Protein AF-A0A9D2K539-F1 (afdb_monomer_lite)

Radius of gyration: 26.55 Å; chains: 1; bounding box: 56×72×60 Å

Foldseek 3Di:
DDFDWDDPDDPDIDTDDDDFDKDKDKDADPVGDIDIDIDGGDQDDPDWKDWPDWDADPQQKIKTAIDDDRQTWDLVAKWKQALVRDIGHFPDDDSVRRITMDRHDQNWMWIWTGGPRGFIDIKIWHWDQDVNDTDIDIDRDDDRDPCDDDDDDDDDDDDDDDDDDDDDDDDDDD

Sequence (174 aa):
EAIEFEQTDSRTYSVPITSNGVLEVSIQNFNGMSAAEYAHISILDDVAPTVTDYSLDDEDVITITLEDSQSGVDFETIYAVDSEGDQVFPISQDRSAGEVKFDMDSMGLTLHASDLTGNQLQVTFSTHLDNGEEVLNNIEGTETTILAGDQEESSASADTSGTDAETDSSAADE

Structure (mmCIF, N/CA/C/O backbone):
data_AF-A0A9D2K539-F1
#
_entry.id   AF-A0A9D2K539-F1
#
loop_
_atom_site.group_PDB
_atom_site.id
_atom_site.type_symbol
_atom_site.label_atom_id
_atom_site.label_alt_id
_atom_site.label_comp_id
_atom_site.label_asym_id
_atom_site.label_entity_id
_atom_site.label_seq_id
_atom_site.pdbx_PDB_ins_code
_atom_site.Cartn_x
_atom_site.Cartn_y
_atom_site.Cartn_z
_atom_site.occupancy
_atom_site.B_iso_or_equiv
_atom_site.auth_seq_id
_atom_site.auth_comp_id
_atom_site.auth_asym_id
_atom_site.auth_atom_id
_atom_site.pdbx_PDB_model_num
ATOM 1 N N . GLU A 1 1 ? -20.350 9.836 13.610 1.00 77.75 1 GLU A N 1
ATOM 2 C CA . GLU A 1 1 ? -21.274 8.738 13.253 1.00 77.75 1 GLU A CA 1
ATOM 3 C C . GLU A 1 1 ? -21.873 8.138 14.521 1.00 77.75 1 GLU A C 1
ATOM 5 O O . GLU A 1 1 ? -21.331 8.403 15.589 1.00 77.75 1 GLU A O 1
ATOM 10 N N . ALA A 1 2 ? -22.971 7.384 14.439 1.00 83.25 2 ALA A N 1
ATOM 11 C CA . ALA A 1 2 ? -23.480 6.610 15.573 1.00 83.25 2 ALA A CA 1
ATOM 12 C C . ALA A 1 2 ? -22.987 5.164 15.437 1.00 83.25 2 ALA A C 1
ATOM 14 O O . ALA A 1 2 ? -23.323 4.505 14.459 1.00 83.25 2 ALA A O 1
ATOM 15 N N . ILE A 1 3 ? -22.185 4.695 16.393 1.00 87.00 3 ILE A N 1
ATOM 16 C CA . ILE A 1 3 ? -21.567 3.364 16.343 1.00 87.00 3 ILE A CA 1
ATOM 17 C C . ILE A 1 3 ? -22.463 2.360 17.079 1.00 87.00 3 ILE A C 1
ATOM 19 O O . ILE A 1 3 ? -22.969 2.657 18.166 1.00 87.00 3 ILE A O 1
ATOM 23 N N . GLU A 1 4 ? -22.666 1.176 16.500 1.00 91.19 4 GLU A N 1
ATOM 24 C CA . GLU A 1 4 ? -23.376 0.088 17.176 1.00 91.19 4 GLU A CA 1
ATOM 25 C C . GLU A 1 4 ? -22.573 -0.448 18.370 1.00 91.19 4 GLU A C 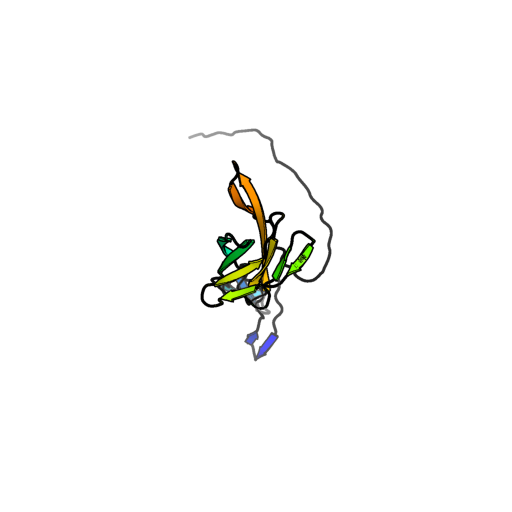1
ATOM 27 O O . GLU A 1 4 ? -21.342 -0.474 18.361 1.00 91.19 4 GLU A O 1
ATOM 32 N N . PHE A 1 5 ? -23.275 -0.892 19.415 1.00 91.12 5 PHE A N 1
ATOM 33 C CA . PHE A 1 5 ? -22.660 -1.429 20.624 1.00 91.12 5 PHE A CA 1
ATOM 34 C C . PHE A 1 5 ? -23.340 -2.724 21.070 1.00 91.12 5 PHE A C 1
ATOM 36 O O . PHE A 1 5 ? -24.561 -2.866 21.001 1.00 91.12 5 PHE A O 1
ATOM 43 N N . GLU A 1 6 ? -22.550 -3.656 21.597 1.00 94.81 6 GLU A N 1
ATOM 44 C CA . GLU A 1 6 ? -23.041 -4.883 22.222 1.00 94.81 6 GLU A CA 1
ATOM 45 C C . GLU A 1 6 ? -23.010 -4.738 23.746 1.00 94.81 6 GLU A C 1
ATOM 47 O O . GLU A 1 6 ? -22.001 -4.325 24.319 1.00 94.81 6 GLU A O 1
ATOM 52 N N . GLN A 1 7 ? -24.091 -5.112 24.435 1.00 93.75 7 GLN A N 1
ATOM 53 C CA . GLN A 1 7 ? -24.046 -5.275 25.887 1.00 93.75 7 GLN A CA 1
ATOM 54 C C . GLN A 1 7 ? -23.476 -6.656 26.232 1.00 93.75 7 GLN A C 1
ATOM 56 O O . GLN A 1 7 ? -24.201 -7.649 26.238 1.00 93.75 7 GLN A O 1
ATOM 61 N N . THR A 1 8 ? -22.189 -6.707 26.571 1.00 94.19 8 THR A N 1
ATOM 62 C CA . THR A 1 8 ? -21.502 -7.955 26.932 1.00 94.19 8 THR A CA 1
ATOM 63 C C . THR A 1 8 ? -21.805 -8.413 28.358 1.00 94.19 8 THR A C 1
ATOM 65 O O . THR A 1 8 ? -21.771 -9.608 28.637 1.00 94.19 8 THR A O 1
ATOM 68 N N . ASP A 1 9 ? -22.121 -7.482 29.266 1.00 94.19 9 ASP A N 1
ATOM 69 C CA . ASP A 1 9 ? -22.317 -7.781 30.687 1.00 94.19 9 ASP A CA 1
ATOM 70 C C . ASP A 1 9 ? -23.230 -6.757 31.391 1.00 94.19 9 ASP A C 1
ATOM 72 O O . ASP A 1 9 ? -23.691 -5.768 30.811 1.00 94.19 9 ASP A O 1
ATOM 76 N N . SER A 1 10 ? -23.527 -6.959 32.678 1.00 92.56 10 SER A N 1
ATOM 77 C CA . SER A 1 10 ? -24.347 -6.013 33.458 1.00 92.56 10 SER A CA 1
ATOM 78 C C . SER A 1 10 ? -23.685 -4.626 33.581 1.00 92.56 10 SER A C 1
ATOM 80 O O . SER A 1 10 ? -22.889 -4.399 34.493 1.00 92.56 10 SER A O 1
ATOM 82 N N . ARG A 1 11 ? -24.137 -3.662 32.760 1.00 88.38 11 ARG A N 1
ATOM 83 C CA . ARG A 1 11 ? -23.577 -2.297 32.609 1.00 88.38 11 ARG A CA 1
ATOM 84 C C . ARG A 1 11 ? -22.194 -2.252 31.945 1.00 88.38 11 ARG A C 1
ATOM 86 O O . ARG A 1 11 ? -21.482 -1.264 32.108 1.00 88.38 11 ARG A O 1
ATOM 93 N N . THR A 1 12 ? -21.844 -3.285 31.186 1.00 93.00 12 THR A N 1
ATOM 94 C CA . THR A 1 12 ? -20.635 -3.323 30.359 1.00 93.00 12 THR A CA 1
ATOM 95 C C . THR A 1 12 ? -21.052 -3.413 28.901 1.00 93.00 12 THR A C 1
ATOM 97 O O . THR A 1 12 ? -21.906 -4.227 28.550 1.00 93.00 12 THR A O 1
ATOM 100 N N . TYR A 1 13 ? -20.452 -2.564 28.073 1.00 91.94 13 TYR A N 1
ATOM 101 C CA . TYR A 1 13 ? -20.718 -2.489 26.644 1.00 91.94 13 TYR A CA 1
ATOM 102 C C . TYR A 1 13 ? -19.399 -2.592 25.879 1.00 91.94 13 TYR A C 1
ATOM 104 O O . TYR A 1 13 ? -18.363 -2.136 26.366 1.00 91.94 13 TYR A O 1
ATOM 112 N N . SER A 1 14 ? -19.444 -3.197 24.698 1.00 92.88 14 SER A N 1
ATOM 113 C CA . SER A 1 14 ? -18.339 -3.265 23.747 1.00 92.88 14 SER A CA 1
ATOM 114 C C . SER A 1 14 ? -18.740 -2.552 22.460 1.00 92.88 14 SER A C 1
ATOM 116 O O . SER A 1 14 ? -19.901 -2.609 22.057 1.00 92.88 14 SER A O 1
ATOM 118 N N . VAL A 1 15 ? -17.786 -1.861 21.845 1.00 91.81 15 VAL A N 1
ATOM 119 C CA . VAL A 1 15 ? -17.975 -1.070 20.626 1.00 91.81 15 VAL A CA 1
ATOM 120 C C . VAL A 1 15 ? -16.829 -1.432 19.680 1.00 91.81 15 VAL A C 1
ATOM 122 O O . VAL A 1 15 ? -15.672 -1.255 20.075 1.00 91.81 15 VAL A O 1
ATOM 125 N N . PRO A 1 16 ? -17.093 -1.958 18.471 1.00 91.19 16 PRO A N 1
ATOM 126 C CA . PRO A 1 16 ? -16.058 -2.100 17.457 1.00 91.19 16 PRO A CA 1
ATOM 127 C C . PRO A 1 16 ? -15.639 -0.706 16.982 1.00 91.19 16 PRO A C 1
ATOM 129 O O . PRO A 1 16 ? -16.480 0.136 16.677 1.00 91.19 16 PRO A O 1
ATOM 132 N N . ILE A 1 17 ? -14.334 -0.452 16.934 1.00 90.12 17 ILE A N 1
ATOM 133 C CA . ILE A 1 17 ? -13.781 0.826 16.482 1.00 90.12 17 ILE A CA 1
ATOM 134 C C . ILE A 1 17 ? -13.215 0.623 15.080 1.00 90.12 17 ILE A C 1
ATOM 136 O O . ILE A 1 17 ? -12.315 -0.191 14.894 1.00 90.12 17 ILE A O 1
ATOM 140 N N . THR A 1 18 ? -13.775 1.342 14.108 1.00 88.56 18 THR A N 1
ATOM 141 C CA . THR A 1 18 ? -13.483 1.201 12.670 1.00 88.56 18 THR A CA 1
ATOM 142 C C . THR A 1 18 ? -12.894 2.463 12.038 1.00 88.56 18 THR A C 1
ATOM 144 O O . THR A 1 18 ? -12.530 2.435 10.869 1.00 88.56 18 THR A O 1
ATOM 147 N N . SER A 1 19 ? -12.781 3.562 12.790 1.00 88.94 19 SER A N 1
ATOM 148 C CA . SER A 1 19 ? -12.166 4.813 12.336 1.00 88.94 19 SER A CA 1
ATOM 149 C C . SER A 1 19 ? -11.401 5.507 13.466 1.00 88.94 19 SER A C 1
ATOM 151 O O . SER A 1 19 ? -11.780 5.417 14.638 1.00 88.94 19 SER A O 1
ATOM 153 N N . ASN A 1 20 ? -10.359 6.261 13.113 1.00 91.56 20 ASN A N 1
ATOM 154 C CA . ASN A 1 20 ? -9.721 7.212 14.022 1.00 91.56 20 ASN A CA 1
ATOM 155 C C . ASN A 1 20 ? -10.663 8.397 14.343 1.00 91.56 20 ASN A C 1
ATOM 157 O O . ASN A 1 20 ? -11.668 8.621 13.662 1.00 91.56 20 ASN A O 1
ATOM 161 N N . GLY A 1 21 ? -10.367 9.155 15.405 1.00 93.00 21 GLY A N 1
ATOM 162 C CA . GLY A 1 21 ? -11.136 10.338 15.810 1.00 93.00 21 GLY A CA 1
ATOM 163 C C . GLY A 1 21 ? -11.387 10.442 17.317 1.00 93.00 21 GLY A C 1
ATOM 164 O O . GLY A 1 21 ? -10.517 10.146 18.137 1.00 93.00 21 GLY A O 1
ATOM 165 N N . VAL A 1 22 ? -12.584 10.905 17.692 1.00 94.25 22 VAL A N 1
ATOM 166 C CA . VAL A 1 22 ? -13.028 11.012 19.092 1.00 94.25 22 VAL A CA 1
ATOM 167 C C . VAL A 1 22 ? -14.297 10.191 19.285 1.00 94.25 22 VAL A C 1
ATOM 169 O O . VAL A 1 22 ? -15.323 10.471 18.667 1.00 94.25 22 VAL A O 1
ATOM 172 N N . LEU A 1 23 ? -14.232 9.205 20.175 1.00 93.12 23 LEU A N 1
ATOM 173 C CA . LEU A 1 23 ? -15.389 8.462 20.655 1.00 93.12 23 LEU A CA 1
ATOM 174 C C . LEU A 1 23 ? -16.040 9.243 21.803 1.00 93.12 23 LEU A C 1
ATOM 176 O O . LEU A 1 23 ? -15.428 9.402 22.859 1.00 93.12 23 LEU A O 1
ATOM 180 N N . GLU A 1 24 ? -17.278 9.699 21.613 1.00 94.62 24 GLU A N 1
ATOM 181 C CA . GLU A 1 24 ? -18.136 10.192 22.696 1.00 94.62 24 GLU A CA 1
ATOM 182 C C . GLU A 1 24 ? -19.008 9.043 23.219 1.00 94.62 24 GLU A C 1
ATOM 184 O O . GLU A 1 24 ? -19.783 8.445 22.471 1.00 94.62 24 GLU A O 1
ATOM 189 N N . VAL A 1 25 ? -18.921 8.759 24.518 1.00 93.44 25 VAL A N 1
ATOM 190 C CA . VAL A 1 25 ? -19.812 7.826 25.215 1.00 93.44 25 VAL A CA 1
ATOM 191 C C . VAL A 1 25 ? -20.708 8.630 26.144 1.00 93.44 25 VAL A C 1
ATOM 193 O O . VAL A 1 25 ? -20.248 9.130 27.170 1.00 93.44 25 VAL A O 1
ATOM 196 N N . SER A 1 26 ? -21.996 8.743 25.813 1.00 92.62 26 SER A N 1
ATOM 197 C CA . SER A 1 26 ? -22.982 9.427 26.652 1.00 92.62 26 SER A CA 1
ATOM 198 C C . SER A 1 26 ? -24.005 8.465 27.263 1.00 92.62 26 SER A C 1
ATOM 200 O O . SER A 1 26 ? -24.448 7.492 26.656 1.00 92.62 26 SER A O 1
ATOM 202 N N . ILE A 1 27 ? -24.374 8.730 28.517 1.00 91.31 27 ILE A N 1
ATOM 203 C CA . ILE A 1 27 ? -25.356 7.960 29.286 1.00 91.31 27 ILE A CA 1
ATOM 204 C C . ILE A 1 27 ? -26.411 8.929 29.801 1.00 91.31 27 ILE A C 1
ATOM 206 O O . ILE A 1 27 ? -26.079 9.886 30.499 1.00 91.31 27 ILE A O 1
ATOM 210 N N . GLN A 1 28 ? -27.686 8.642 29.530 1.00 93.31 28 GLN A N 1
ATOM 211 C CA . GLN A 1 28 ? -28.822 9.350 30.117 1.00 93.31 28 GLN A CA 1
ATOM 212 C C . GLN A 1 28 ? -29.564 8.456 31.117 1.00 93.31 28 GLN A C 1
ATOM 214 O O . GLN A 1 28 ? -29.905 7.308 30.836 1.00 93.31 28 GLN A O 1
ATOM 219 N N . ASN A 1 29 ? -29.828 8.990 32.306 1.00 92.38 29 ASN A N 1
ATOM 220 C CA . ASN A 1 29 ? -30.655 8.351 33.322 1.00 92.38 29 ASN A CA 1
ATOM 221 C C . ASN A 1 29 ? -32.149 8.636 33.066 1.00 92.38 29 ASN A C 1
ATOM 223 O O . ASN A 1 29 ? -32.503 9.674 32.513 1.00 92.38 29 ASN A O 1
ATOM 227 N N . PHE A 1 30 ? -33.044 7.768 33.550 1.00 92.00 30 PHE A N 1
ATOM 228 C CA . PHE A 1 30 ? -34.504 7.939 33.450 1.00 92.00 30 PHE A CA 1
ATOM 229 C C . PHE A 1 30 ? -35.043 9.268 34.012 1.00 92.00 30 PHE A C 1
ATOM 231 O O . PHE A 1 30 ? -36.149 9.674 33.665 1.00 92.00 30 PHE A O 1
ATOM 238 N N . ASN A 1 31 ? -34.292 9.946 34.886 1.00 93.19 31 ASN A N 1
ATOM 239 C CA . ASN A 1 31 ? -34.634 11.274 35.406 1.00 93.19 31 ASN A CA 1
ATOM 240 C C . ASN A 1 31 ? -34.153 12.450 34.526 1.00 93.19 31 ASN A C 1
ATOM 242 O O . ASN A 1 31 ? -34.287 13.600 34.940 1.00 93.19 31 ASN A O 1
ATOM 246 N N . GLY A 1 32 ? -33.591 12.179 33.345 1.00 91.94 32 GLY A N 1
ATOM 247 C CA . GLY A 1 32 ? -33.107 13.184 32.394 1.00 91.94 32 GLY A CA 1
ATOM 248 C C . GLY A 1 32 ? -31.698 13.720 32.669 1.00 91.94 32 GLY A C 1
ATOM 249 O O . GLY A 1 32 ? -31.207 14.525 31.883 1.00 91.94 32 GLY A O 1
ATOM 250 N N . MET A 1 33 ? -31.020 13.290 33.742 1.00 95.62 33 MET A N 1
ATOM 251 C CA . MET A 1 33 ? -29.603 13.618 33.935 1.00 95.62 33 MET A CA 1
ATOM 252 C C . MET A 1 33 ? -28.735 12.817 32.962 1.00 95.62 33 MET A C 1
ATOM 254 O O . MET A 1 33 ? -28.852 11.591 32.909 1.00 95.62 33 MET A O 1
ATOM 258 N N . SER A 1 34 ? -27.832 13.500 32.258 1.00 95.12 34 SER A N 1
ATOM 259 C CA . SER A 1 34 ? -26.846 12.880 31.370 1.00 95.12 34 SER A CA 1
ATOM 260 C C . SER A 1 34 ? -25.413 13.095 31.861 1.00 95.12 34 SER A C 1
ATOM 262 O O . SER A 1 34 ? -25.112 14.102 32.501 1.00 95.12 34 SER A O 1
ATOM 264 N N . ALA A 1 35 ? -24.531 12.163 31.514 1.00 94.88 35 ALA A N 1
ATOM 265 C CA . ALA A 1 35 ? -23.079 12.299 31.590 1.00 94.88 35 ALA A CA 1
ATOM 266 C C . ALA A 1 35 ? -22.466 11.869 30.249 1.00 94.88 35 ALA A C 1
ATOM 268 O O . ALA A 1 35 ? -23.065 11.054 29.547 1.00 94.88 35 ALA A O 1
ATOM 269 N N . ALA A 1 36 ? -21.296 12.406 29.907 1.00 95.69 36 ALA A N 1
ATOM 270 C CA . ALA A 1 36 ? -20.543 12.032 28.714 1.00 95.69 36 ALA A CA 1
ATOM 271 C C . ALA A 1 36 ? -19.047 11.928 29.034 1.00 95.69 36 ALA A C 1
ATOM 273 O O . ALA A 1 36 ? -18.534 12.688 29.860 1.00 95.69 36 ALA A O 1
ATOM 274 N N . GLU A 1 37 ? -18.371 10.995 28.375 1.00 96.12 37 GLU A N 1
ATOM 275 C CA . GLU A 1 37 ? -16.929 10.766 28.446 1.00 96.12 37 GLU A CA 1
ATOM 276 C C . GLU A 1 37 ? -16.365 10.662 27.023 1.00 96.12 37 GLU A C 1
ATOM 278 O O . GLU A 1 37 ? -17.064 10.228 26.107 1.00 96.12 37 GLU A O 1
ATOM 283 N N . TYR A 1 38 ? -15.120 11.100 26.829 1.00 95.25 38 TYR A N 1
ATOM 284 C CA . TYR A 1 38 ? -14.496 11.223 25.511 1.00 95.25 38 TYR A CA 1
ATOM 285 C C . TYR A 1 38 ? -13.176 10.456 25.479 1.00 95.25 38 TYR A C 1
ATOM 287 O O . TYR A 1 38 ? -12.334 10.642 26.359 1.00 95.25 38 TYR A O 1
ATOM 295 N N . ALA A 1 39 ? -12.973 9.643 24.445 1.00 93.50 39 ALA A N 1
ATOM 296 C CA . ALA A 1 39 ? -11.719 8.943 24.189 1.00 93.50 39 ALA A CA 1
ATOM 297 C C . ALA A 1 39 ? -11.171 9.316 22.807 1.00 93.50 39 ALA A C 1
ATOM 299 O O . ALA A 1 39 ? -11.900 9.299 21.818 1.00 93.50 39 ALA A O 1
ATOM 300 N N . HIS A 1 40 ? -9.879 9.637 22.735 1.00 95.12 40 HIS A N 1
ATOM 301 C CA . HIS A 1 40 ? -9.184 9.855 21.468 1.00 95.12 40 HIS A CA 1
ATOM 302 C C . HIS A 1 40 ? -8.694 8.515 20.910 1.00 95.12 40 HIS A C 1
ATOM 304 O O . HIS A 1 40 ? -8.024 7.760 21.616 1.00 95.12 40 HIS A O 1
ATOM 310 N N . ILE A 1 41 ? -9.019 8.245 19.648 1.00 92.19 41 ILE A N 1
ATOM 311 C CA . ILE A 1 41 ? -8.615 7.059 18.895 1.00 92.19 41 ILE A CA 1
ATOM 312 C C . ILE A 1 41 ? -7.696 7.513 17.758 1.00 92.19 41 ILE A C 1
ATOM 314 O O . ILE A 1 41 ? -8.096 8.308 16.911 1.00 92.19 41 ILE A O 1
ATOM 318 N N . SER A 1 42 ? -6.470 7.002 17.750 1.00 90.31 42 SER A N 1
ATOM 319 C CA . SER A 1 42 ? -5.465 7.223 16.700 1.00 90.31 42 SER A CA 1
ATOM 320 C C . SER A 1 42 ? -4.569 5.982 16.569 1.00 90.31 42 SER A C 1
ATOM 322 O O . SER A 1 42 ? -3.343 6.083 16.597 1.00 90.31 42 SER A O 1
ATOM 324 N N . ILE A 1 43 ? -5.189 4.800 16.626 1.00 87.75 43 ILE A N 1
ATOM 325 C CA . ILE A 1 43 ? -4.502 3.495 16.676 1.00 87.75 43 ILE A CA 1
ATOM 326 C C . ILE A 1 43 ? -4.781 2.626 15.452 1.00 87.75 43 ILE A C 1
ATOM 328 O O . ILE A 1 43 ? -4.164 1.573 15.318 1.00 87.75 43 ILE A O 1
ATOM 332 N N . LEU A 1 44 ? -5.747 3.020 14.623 1.00 91.69 44 LEU A N 1
ATOM 333 C CA . LEU A 1 44 ? -5.974 2.377 13.340 1.00 91.69 44 LEU A CA 1
ATOM 334 C C . LEU A 1 44 ? -5.026 3.017 12.335 1.00 91.69 44 LEU A C 1
ATOM 336 O O . LEU A 1 44 ? -4.748 4.215 12.430 1.00 91.69 44 LEU A O 1
ATOM 340 N N . ASP A 1 45 ? -4.531 2.215 11.408 1.00 93.62 45 ASP A N 1
ATOM 341 C CA . ASP A 1 45 ? -3.790 2.732 10.272 1.00 93.62 45 ASP A CA 1
ATOM 342 C C . ASP A 1 45 ? -4.776 3.180 9.190 1.00 93.62 45 ASP A C 1
ATOM 344 O O . ASP A 1 45 ? -5.682 2.432 8.819 1.00 93.62 45 ASP A O 1
ATOM 348 N N . ASP A 1 46 ? -4.637 4.422 8.747 1.00 91.50 46 ASP A N 1
ATOM 349 C CA . ASP A 1 46 ? -5.412 5.043 7.670 1.00 91.50 46 ASP A CA 1
ATOM 350 C C . ASP A 1 46 ? -4.496 5.724 6.634 1.00 91.50 46 ASP A C 1
ATOM 352 O O . ASP A 1 46 ? -4.942 6.569 5.851 1.00 91.50 46 ASP A O 1
ATOM 356 N N . VAL A 1 47 ? -3.212 5.343 6.614 1.00 91.31 47 VAL A N 1
ATOM 357 C CA . VAL A 1 47 ? -2.177 5.900 5.740 1.00 91.31 47 VAL A CA 1
ATOM 358 C C . VAL A 1 47 ? -1.750 4.856 4.702 1.00 91.31 47 VAL A C 1
ATOM 360 O O . VAL A 1 47 ? -1.496 3.700 5.009 1.00 91.31 47 VAL A O 1
ATOM 363 N N . ALA A 1 48 ? -1.689 5.262 3.433 1.00 93.88 48 ALA A N 1
ATOM 364 C CA . ALA A 1 48 ? -1.182 4.413 2.356 1.00 93.88 48 ALA A CA 1
ATOM 365 C C . ALA A 1 48 ? 0.355 4.301 2.407 1.00 93.88 48 ALA A C 1
ATOM 367 O O . ALA A 1 48 ? 1.014 5.271 2.798 1.00 93.88 48 ALA A O 1
ATOM 368 N N . PRO A 1 49 ? 0.947 3.183 1.936 1.00 95.81 49 PRO A N 1
ATOM 369 C CA . PRO A 1 49 ? 2.397 3.072 1.833 1.00 95.81 49 PRO A CA 1
ATOM 370 C C . PRO A 1 49 ? 2.950 4.121 0.862 1.00 95.81 49 PRO A C 1
ATOM 372 O O . PRO A 1 49 ? 2.240 4.627 -0.008 1.00 95.81 49 PRO A O 1
ATOM 375 N N . THR A 1 50 ? 4.235 4.440 0.987 1.00 94.25 50 THR A N 1
ATOM 376 C CA . THR A 1 50 ? 4.885 5.528 0.240 1.00 94.25 50 THR A CA 1
ATOM 377 C C . THR A 1 50 ? 6.096 5.037 -0.546 1.00 94.25 50 THR A C 1
ATOM 379 O O . THR A 1 50 ? 6.804 4.139 -0.094 1.00 94.25 50 THR A O 1
ATOM 382 N N . VAL A 1 51 ? 6.359 5.631 -1.717 1.00 94.75 51 VAL A N 1
ATOM 383 C CA . VAL A 1 51 ? 7.641 5.455 -2.425 1.00 94.75 51 VAL A CA 1
ATOM 384 C C . VAL A 1 51 ? 8.660 6.409 -1.814 1.00 94.75 51 VAL A C 1
ATOM 386 O O . VAL A 1 51 ? 8.458 7.623 -1.850 1.00 94.75 51 VAL A O 1
ATOM 389 N N . THR A 1 52 ? 9.756 5.876 -1.279 1.00 93.75 52 THR A N 1
ATOM 390 C CA . THR A 1 52 ? 10.818 6.675 -0.645 1.00 93.75 52 THR A CA 1
ATOM 391 C C . THR A 1 52 ? 12.039 6.874 -1.538 1.00 93.75 52 THR A C 1
ATOM 393 O O . THR A 1 52 ? 12.714 7.896 -1.410 1.00 93.75 52 THR A O 1
ATOM 396 N N . ASP A 1 53 ? 12.301 5.948 -2.463 1.00 92.56 53 ASP A N 1
ATOM 397 C CA . ASP A 1 53 ? 13.369 6.043 -3.464 1.00 92.56 53 ASP A CA 1
ATOM 398 C C . ASP A 1 53 ? 13.019 5.235 -4.725 1.00 92.56 53 ASP A C 1
ATOM 400 O O . ASP A 1 53 ? 12.212 4.302 -4.668 1.00 92.56 53 ASP A O 1
ATOM 404 N N . TYR A 1 54 ? 13.606 5.590 -5.869 1.00 93.62 54 TYR A N 1
ATOM 405 C CA . TYR A 1 54 ? 13.465 4.834 -7.118 1.00 93.62 54 TYR A CA 1
ATOM 406 C C . TYR A 1 54 ? 14.621 5.097 -8.095 1.00 93.62 54 TYR A C 1
ATOM 408 O O . TYR A 1 54 ? 15.145 6.205 -8.192 1.00 93.62 54 TYR A O 1
ATOM 416 N N . SER A 1 55 ? 15.009 4.075 -8.861 1.00 91.00 55 SER A N 1
ATOM 417 C CA . SER A 1 55 ? 16.051 4.169 -9.895 1.00 91.00 55 SER A CA 1
ATOM 418 C C . SER A 1 55 ? 15.843 3.148 -11.017 1.00 91.00 55 SER A C 1
ATOM 420 O O . SER A 1 55 ? 15.322 2.067 -10.771 1.00 91.00 55 SER A O 1
ATOM 422 N N . LEU A 1 56 ? 16.255 3.496 -12.238 1.00 91.31 56 LEU A N 1
ATOM 423 C CA . LEU A 1 56 ? 16.294 2.632 -13.425 1.00 91.31 56 LEU A CA 1
ATOM 424 C C . LEU A 1 56 ? 17.766 2.356 -13.738 1.00 91.31 56 LEU A C 1
ATOM 426 O O . LEU A 1 56 ? 18.585 3.276 -13.643 1.00 91.31 56 LEU A O 1
ATOM 430 N N . ASP A 1 57 ? 18.100 1.113 -14.066 1.00 89.19 57 ASP A N 1
ATOM 431 C CA . ASP A 1 57 ? 19.446 0.720 -14.486 1.00 89.1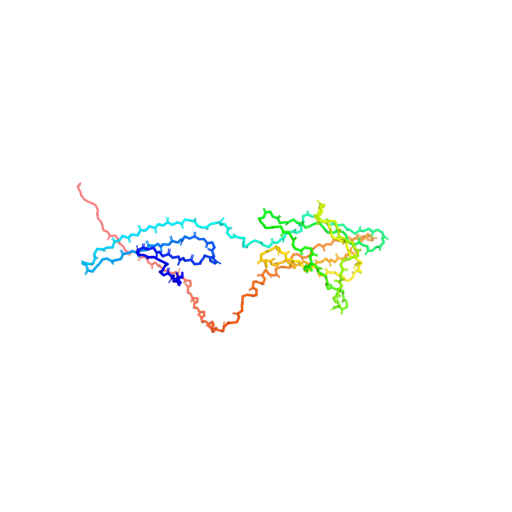9 57 ASP A CA 1
ATOM 432 C C . ASP A 1 57 ? 19.577 0.563 -16.014 1.00 89.19 57 ASP A C 1
ATOM 434 O O . ASP A 1 57 ? 18.618 0.724 -16.765 1.00 89.19 57 ASP A O 1
ATOM 438 N N . ASP A 1 58 ? 20.799 0.284 -16.484 1.00 85.12 58 ASP A N 1
ATOM 439 C CA . ASP A 1 58 ? 21.118 0.122 -17.911 1.00 85.12 58 ASP A CA 1
ATOM 440 C C . ASP A 1 58 ? 20.483 -1.140 -18.556 1.00 85.12 58 ASP A C 1
ATOM 442 O O . ASP A 1 58 ? 20.704 -1.390 -19.745 1.00 85.12 58 ASP A O 1
ATOM 446 N N . GLU A 1 59 ? 19.760 -1.972 -17.791 1.00 88.62 59 GLU A N 1
ATOM 447 C CA . GLU A 1 59 ? 19.077 -3.192 -18.257 1.00 88.62 59 GLU A CA 1
ATOM 448 C C . GLU A 1 59 ? 17.541 -3.024 -18.314 1.00 88.62 59 GLU A C 1
ATOM 450 O O . GLU A 1 59 ? 16.825 -4.019 -18.406 1.00 88.62 59 GLU A O 1
ATOM 455 N N . ASP A 1 60 ? 17.045 -1.778 -18.292 1.00 90.19 60 ASP A N 1
ATOM 456 C CA . ASP A 1 60 ? 15.618 -1.409 -18.270 1.00 90.19 60 ASP A CA 1
ATOM 457 C C . ASP A 1 60 ? 14.865 -1.922 -17.013 1.00 90.19 60 ASP A C 1
ATOM 459 O O . ASP A 1 60 ? 13.642 -2.093 -17.020 1.00 90.19 60 ASP A O 1
ATOM 463 N N . VAL A 1 61 ? 15.572 -2.152 -15.893 1.00 94.19 61 VAL A N 1
ATOM 464 C CA . VAL A 1 61 ? 14.969 -2.602 -14.624 1.00 94.19 61 VAL A CA 1
ATOM 465 C C . VAL A 1 61 ? 14.802 -1.435 -13.653 1.00 94.19 61 VAL A C 1
ATOM 467 O O . VAL A 1 61 ? 15.776 -0.849 -13.172 1.00 94.19 61 VAL A O 1
ATOM 470 N N . ILE A 1 62 ? 13.554 -1.118 -13.295 1.00 93.81 62 ILE A N 1
ATOM 471 C CA . ILE A 1 62 ? 13.261 -0.151 -12.234 1.00 93.81 62 ILE A CA 1
ATOM 472 C C . ILE A 1 62 ? 13.291 -0.837 -10.864 1.00 93.81 62 ILE A C 1
ATOM 474 O O . ILE A 1 62 ? 12.634 -1.850 -10.627 1.00 93.81 62 ILE A O 1
ATOM 478 N N . THR A 1 63 ? 14.055 -0.261 -9.940 1.00 95.75 63 THR A N 1
ATOM 479 C CA . THR A 1 63 ? 14.068 -0.586 -8.509 1.00 95.75 63 THR A CA 1
ATOM 480 C C . THR A 1 63 ? 13.311 0.498 -7.758 1.00 95.75 63 THR A C 1
ATOM 482 O O . THR A 1 63 ? 13.603 1.680 -7.937 1.00 95.75 63 THR A O 1
ATOM 485 N N . ILE A 1 64 ? 12.348 0.106 -6.927 1.00 96.25 64 ILE A N 1
ATOM 486 C CA . ILE A 1 64 ? 11.461 1.013 -6.192 1.00 96.25 64 ILE A CA 1
ATOM 487 C C . ILE A 1 64 ? 11.486 0.625 -4.716 1.00 96.25 64 ILE A C 1
ATOM 489 O O . ILE A 1 64 ? 11.251 -0.539 -4.382 1.00 96.25 64 ILE A O 1
ATOM 493 N N . THR A 1 65 ? 11.735 1.595 -3.841 1.00 96.88 65 THR A N 1
ATOM 494 C CA . THR A 1 65 ? 11.742 1.412 -2.387 1.00 96.88 65 THR A CA 1
ATOM 495 C C . THR A 1 65 ? 10.428 1.913 -1.804 1.00 96.88 65 THR A C 1
ATOM 497 O O . THR A 1 65 ? 10.044 3.066 -2.009 1.00 96.88 65 THR A O 1
ATOM 500 N N . LEU A 1 66 ? 9.738 1.034 -1.081 1.00 96.62 66 LEU A N 1
ATOM 501 C CA . LEU A 1 66 ? 8.463 1.294 -0.425 1.00 96.62 66 LEU A CA 1
ATOM 502 C C . LEU A 1 66 ? 8.632 1.281 1.095 1.00 96.62 66 LEU A C 1
ATOM 504 O O . LEU A 1 66 ? 9.223 0.357 1.657 1.00 96.62 66 LEU A O 1
ATOM 508 N N . GLU A 1 67 ? 8.050 2.272 1.763 1.00 95.56 67 GLU A N 1
ATOM 509 C CA . GLU A 1 67 ? 7.978 2.347 3.221 1.00 95.56 67 GLU A CA 1
ATOM 510 C C . GLU A 1 67 ? 6.537 2.616 3.662 1.00 95.56 67 GLU A C 1
ATOM 512 O O . GLU A 1 67 ? 5.865 3.511 3.142 1.00 95.56 67 GLU A O 1
ATOM 517 N N . ASP A 1 68 ? 6.086 1.856 4.658 1.00 95.62 68 ASP A N 1
ATOM 518 C CA . ASP A 1 68 ? 4.999 2.265 5.536 1.00 95.62 68 ASP A CA 1
ATOM 519 C C . ASP A 1 68 ? 5.454 2.142 6.997 1.00 95.62 68 ASP A C 1
ATOM 521 O O . ASP A 1 68 ? 6.187 1.216 7.359 1.00 95.62 68 ASP A O 1
ATOM 525 N N . SER A 1 69 ? 5.035 3.103 7.821 1.00 91.19 69 SER A N 1
ATOM 526 C CA . SER A 1 69 ? 5.515 3.273 9.196 1.00 91.19 69 SER A CA 1
ATOM 527 C C . SER A 1 69 ? 4.524 2.833 10.277 1.00 91.19 69 SER A C 1
ATOM 529 O O . SER A 1 69 ? 4.914 2.755 11.447 1.00 91.19 69 SER A O 1
ATOM 531 N N . GLN A 1 70 ? 3.265 2.554 9.921 1.00 90.19 70 GLN A N 1
ATOM 532 C CA . GLN A 1 70 ? 2.198 2.245 10.874 1.00 90.19 70 GLN A CA 1
ATOM 533 C C . GLN A 1 70 ? 1.823 0.759 10.881 1.00 90.19 70 GLN A C 1
ATOM 535 O O . GLN A 1 70 ? 1.783 0.161 11.962 1.00 90.19 70 GLN A O 1
ATOM 540 N N . SER A 1 71 ? 1.617 0.144 9.717 1.00 93.69 71 SER A N 1
ATOM 541 C CA . SER A 1 71 ? 1.323 -1.286 9.573 1.00 93.69 71 SER A CA 1
ATOM 542 C C . SER A 1 71 ? 2.355 -2.044 8.736 1.00 93.69 71 SER A C 1
ATOM 544 O O . SER A 1 71 ? 2.571 -3.232 8.984 1.00 93.69 71 SER A O 1
ATOM 546 N N . GLY A 1 72 ? 3.069 -1.365 7.840 1.00 95.12 72 GLY A N 1
ATOM 547 C CA . GLY A 1 72 ? 4.056 -1.944 6.932 1.00 95.12 72 GLY A CA 1
ATOM 548 C C . GLY A 1 72 ? 3.453 -2.405 5.601 1.00 95.12 72 GLY A C 1
ATOM 549 O O . GLY A 1 72 ? 2.262 -2.674 5.484 1.00 95.12 72 GLY A O 1
ATOM 550 N N . VAL A 1 73 ? 4.302 -2.510 4.578 1.00 97.00 73 VAL A N 1
ATOM 551 C CA . VAL A 1 73 ? 3.901 -2.820 3.194 1.00 97.00 73 VAL A CA 1
ATOM 552 C C . VAL A 1 73 ? 3.552 -4.307 3.021 1.00 97.00 73 VAL A C 1
ATOM 554 O O . VAL A 1 73 ? 4.344 -5.180 3.391 1.00 97.00 73 VAL A O 1
ATOM 557 N N . ASP A 1 74 ? 2.419 -4.614 2.384 1.00 97.50 74 ASP A N 1
ATOM 558 C CA . ASP A 1 74 ? 2.068 -5.974 1.966 1.00 97.50 74 ASP A CA 1
ATOM 559 C C . ASP A 1 74 ? 2.676 -6.312 0.595 1.00 97.50 74 ASP A C 1
ATOM 561 O O . ASP A 1 74 ? 2.082 -6.108 -0.467 1.00 97.50 74 ASP A O 1
ATOM 565 N N . PHE A 1 75 ? 3.867 -6.909 0.628 1.00 97.06 75 PHE A N 1
ATOM 566 C CA . PHE A 1 75 ? 4.592 -7.374 -0.558 1.00 97.06 75 PHE A CA 1
ATOM 567 C C . PHE A 1 75 ? 3.868 -8.447 -1.391 1.00 97.06 75 PHE A C 1
ATOM 569 O O . PHE A 1 75 ? 4.304 -8.736 -2.506 1.00 97.06 75 PHE A O 1
ATOM 576 N N . GLU A 1 76 ? 2.792 -9.059 -0.890 1.00 96.25 76 GLU A N 1
ATOM 577 C CA . GLU A 1 76 ? 1.998 -10.049 -1.633 1.00 96.25 76 GLU A CA 1
ATOM 578 C C . GLU A 1 76 ? 0.911 -9.382 -2.490 1.00 96.25 76 GLU A C 1
ATOM 580 O O . GLU A 1 76 ? 0.424 -9.993 -3.441 1.00 96.25 76 GLU A O 1
ATOM 585 N N . THR A 1 77 ? 0.601 -8.109 -2.219 1.00 95.38 77 THR A N 1
ATOM 586 C CA . THR A 1 77 ? -0.321 -7.280 -3.017 1.00 95.38 77 THR A CA 1
ATOM 587 C C . THR A 1 77 ? 0.359 -6.501 -4.142 1.00 95.38 77 THR A C 1
ATOM 589 O O . THR A 1 77 ? -0.337 -5.965 -5.001 1.00 95.38 77 THR A O 1
ATOM 592 N N . ILE A 1 78 ? 1.696 -6.426 -4.161 1.00 97.75 78 ILE A N 1
ATOM 593 C CA . ILE A 1 78 ? 2.429 -5.575 -5.105 1.00 97.75 78 ILE A CA 1
ATOM 594 C C . ILE A 1 78 ? 2.378 -6.145 -6.527 1.00 97.75 78 ILE A C 1
ATOM 596 O O . ILE A 1 78 ? 2.851 -7.253 -6.795 1.00 97.75 78 ILE A O 1
ATOM 600 N N . TYR A 1 79 ? 1.889 -5.328 -7.456 1.00 97.81 79 TYR A N 1
ATOM 601 C CA . TYR A 1 79 ? 1.951 -5.553 -8.899 1.00 97.81 79 TYR A CA 1
ATOM 602 C C . TYR A 1 79 ? 2.188 -4.223 -9.617 1.00 97.81 79 TYR A C 1
ATOM 604 O O . TYR A 1 79 ? 2.161 -3.156 -9.006 1.00 97.81 79 TYR A O 1
ATOM 612 N N . ALA A 1 80 ? 2.403 -4.273 -10.923 1.00 97.06 80 ALA A N 1
ATOM 613 C CA . ALA A 1 80 ? 2.362 -3.083 -11.755 1.00 97.06 80 ALA A CA 1
ATOM 614 C C . ALA A 1 80 ? 1.545 -3.337 -13.024 1.00 97.06 80 ALA A C 1
ATOM 616 O O . ALA A 1 80 ? 1.222 -4.479 -13.356 1.00 97.06 80 ALA A O 1
ATOM 617 N N . VAL A 1 81 ? 1.188 -2.257 -13.705 1.00 96.31 81 VAL A N 1
ATOM 618 C CA . VAL A 1 81 ? 0.588 -2.260 -15.037 1.00 96.31 81 VAL A CA 1
ATOM 619 C C . VAL A 1 81 ? 1.593 -1.619 -15.987 1.00 96.31 81 VAL A C 1
ATOM 621 O O . VAL A 1 81 ? 2.041 -0.498 -15.729 1.00 96.31 81 VAL A O 1
ATOM 624 N N . ASP A 1 82 ? 1.984 -2.342 -17.031 1.00 94.25 82 ASP A N 1
ATOM 625 C CA . ASP A 1 82 ? 2.934 -1.865 -18.043 1.00 94.25 82 ASP A CA 1
ATOM 626 C C . ASP A 1 82 ? 2.291 -0.887 -19.048 1.00 94.25 82 ASP A C 1
ATOM 628 O O . ASP A 1 82 ? 1.124 -0.496 -18.920 1.00 94.25 82 ASP A O 1
ATOM 632 N N . SER A 1 83 ? 3.062 -0.453 -20.048 1.00 89.88 83 SER A N 1
ATOM 633 C CA . SER A 1 83 ? 2.588 0.494 -21.061 1.00 89.88 83 SER A CA 1
ATOM 634 C C . SER A 1 83 ? 1.576 -0.090 -22.056 1.00 89.88 83 SER A C 1
ATOM 636 O O . SER A 1 83 ? 0.810 0.669 -22.661 1.00 89.88 83 SER A O 1
ATOM 638 N N . GLU A 1 84 ? 1.529 -1.419 -22.212 1.00 92.00 84 GLU A N 1
ATOM 639 C CA . GLU A 1 84 ? 0.519 -2.117 -23.020 1.00 92.00 84 GLU A CA 1
ATOM 640 C C . GLU A 1 84 ? -0.802 -2.293 -22.242 1.00 92.00 84 GLU A C 1
ATOM 642 O O . GLU A 1 84 ? -1.861 -2.505 -22.844 1.00 92.00 84 GLU A O 1
ATOM 647 N N . GLY A 1 85 ? -0.764 -2.100 -20.919 1.00 92.38 85 GLY A N 1
ATOM 648 C CA . GLY A 1 85 ? -1.895 -2.221 -20.003 1.00 92.38 85 GLY A CA 1
ATOM 649 C C . GLY A 1 85 ? -2.011 -3.601 -19.355 1.00 92.38 85 GLY A C 1
ATOM 650 O O . GLY A 1 85 ? -3.046 -3.893 -18.748 1.00 92.38 85 GLY A O 1
ATOM 651 N N . ASP A 1 86 ? -0.987 -4.447 -19.486 1.00 95.31 86 ASP A N 1
ATOM 652 C CA . ASP A 1 86 ? -0.951 -5.787 -18.911 1.00 95.31 86 ASP A CA 1
ATOM 653 C C . ASP A 1 86 ? -0.432 -5.760 -17.462 1.00 95.31 86 ASP A C 1
ATOM 655 O O . ASP A 1 86 ? 0.389 -4.933 -17.058 1.00 95.31 86 ASP A O 1
ATOM 659 N N . GLN A 1 87 ? -0.961 -6.668 -16.635 1.00 96.50 87 GLN A N 1
ATOM 660 C CA . GLN A 1 87 ? -0.578 -6.784 -15.227 1.00 96.50 87 GLN A CA 1
ATOM 661 C C . GLN A 1 87 ? 0.702 -7.617 -15.083 1.00 96.50 87 GLN A C 1
ATOM 663 O O . GLN A 1 87 ? 0.702 -8.826 -15.335 1.00 96.50 87 GLN A O 1
ATOM 668 N N . VAL A 1 88 ? 1.762 -6.984 -14.585 1.00 96.88 88 VAL A N 1
ATOM 669 C CA . VAL A 1 88 ? 3.076 -7.588 -14.336 1.00 96.88 88 VAL A CA 1
ATOM 670 C C . VAL A 1 88 ? 3.378 -7.684 -12.836 1.00 96.88 88 VAL A C 1
ATOM 672 O O . VAL A 1 88 ? 2.847 -6.936 -12.014 1.00 96.88 88 VAL A O 1
ATOM 675 N N . PHE A 1 89 ? 4.244 -8.627 -12.461 1.00 97.31 89 PHE A N 1
ATOM 676 C CA . PHE A 1 89 ? 4.655 -8.876 -11.074 1.00 97.31 89 PHE A CA 1
ATOM 677 C C . PHE A 1 89 ? 6.153 -8.593 -10.889 1.00 97.31 89 PHE A C 1
ATOM 679 O O . PHE A 1 89 ? 6.900 -8.718 -11.860 1.00 97.31 89 PHE A O 1
ATOM 686 N N . PRO A 1 90 ? 6.616 -8.266 -9.665 1.00 97.31 90 PRO A N 1
ATOM 687 C CA . PRO A 1 90 ? 8.028 -7.995 -9.422 1.00 97.31 90 PRO A CA 1
ATOM 688 C C . PRO A 1 90 ? 8.934 -9.166 -9.823 1.00 97.31 90 PRO A C 1
ATOM 690 O O . PRO A 1 90 ? 8.712 -10.305 -9.404 1.00 97.31 90 PRO A O 1
ATOM 693 N N . ILE A 1 91 ? 10.013 -8.876 -10.554 1.00 97.31 91 ILE A N 1
ATOM 694 C CA . ILE A 1 91 ? 11.069 -9.852 -10.871 1.00 97.31 91 ILE A CA 1
ATOM 695 C C . ILE A 1 91 ? 11.928 -10.183 -9.638 1.00 97.31 91 ILE A C 1
ATOM 697 O O . ILE A 1 91 ? 12.548 -11.245 -9.566 1.00 97.31 91 ILE A O 1
ATOM 701 N N . SER A 1 92 ? 11.949 -9.285 -8.646 1.00 97.00 92 SER A N 1
ATOM 702 C CA . SER A 1 92 ? 12.600 -9.470 -7.347 1.00 97.00 92 SER A CA 1
ATOM 703 C C . SER A 1 92 ? 11.902 -8.644 -6.261 1.00 97.00 92 SER A C 1
ATOM 705 O O . SER A 1 92 ? 11.374 -7.567 -6.534 1.00 97.00 92 SER A O 1
ATOM 707 N N . GLN A 1 93 ? 11.946 -9.134 -5.020 1.00 96.88 93 GLN A N 1
ATOM 708 C CA . GLN A 1 93 ? 11.472 -8.440 -3.819 1.00 96.88 93 GLN A CA 1
ATOM 709 C C . GLN A 1 93 ? 12.493 -8.622 -2.684 1.00 96.88 93 GLN A C 1
ATOM 711 O O . GLN A 1 93 ? 12.828 -9.761 -2.349 1.00 96.88 93 GLN A O 1
ATOM 716 N N . ASP A 1 94 ? 12.936 -7.536 -2.048 1.00 97.25 94 ASP A N 1
ATOM 717 C CA . ASP A 1 94 ? 13.650 -7.570 -0.765 1.00 97.25 94 ASP A CA 1
ATOM 718 C C . ASP A 1 94 ? 12.795 -6.911 0.327 1.00 97.25 94 ASP A C 1
ATOM 720 O O . ASP A 1 94 ? 12.831 -5.701 0.564 1.00 97.25 94 ASP A O 1
ATOM 724 N N . ARG A 1 95 ? 12.044 -7.757 1.044 1.00 95.62 95 ARG A N 1
ATOM 725 C CA . ARG A 1 95 ? 11.168 -7.353 2.156 1.00 95.62 95 ARG A CA 1
ATOM 726 C C . ARG A 1 95 ? 11.917 -6.740 3.353 1.00 95.62 95 ARG A C 1
ATOM 728 O O . ARG A 1 95 ? 11.266 -6.209 4.243 1.00 95.62 95 ARG A O 1
ATOM 735 N N . SER A 1 96 ? 13.247 -6.865 3.436 1.00 94.75 96 SER A N 1
ATOM 736 C CA . SER A 1 96 ? 14.056 -6.244 4.503 1.00 94.75 96 SER A CA 1
ATOM 737 C C . SER A 1 96 ? 14.611 -4.878 4.104 1.00 94.75 96 SER A C 1
ATOM 739 O O . SER A 1 96 ? 14.835 -4.053 4.987 1.00 94.75 96 SER A O 1
ATOM 741 N N . ALA A 1 97 ? 14.837 -4.644 2.809 1.00 94.94 97 ALA A N 1
ATOM 742 C CA . ALA A 1 97 ? 15.241 -3.342 2.273 1.00 94.94 97 ALA A CA 1
ATOM 743 C C . ALA A 1 97 ? 14.049 -2.419 1.953 1.00 94.94 97 ALA A C 1
ATOM 745 O O . ALA A 1 97 ? 14.226 -1.208 1.889 1.00 94.94 97 ALA A O 1
ATOM 746 N N . GLY A 1 98 ? 12.849 -2.981 1.767 1.00 95.88 98 GLY A N 1
ATOM 747 C CA . GLY A 1 98 ? 11.689 -2.243 1.254 1.00 95.88 98 GLY A CA 1
ATOM 748 C C . GLY A 1 98 ? 11.586 -2.274 -0.278 1.00 95.88 98 GLY A C 1
ATOM 749 O O . GLY A 1 98 ? 10.717 -1.625 -0.849 1.00 95.88 98 GLY A O 1
ATOM 750 N N . GLU A 1 99 ? 12.470 -3.009 -0.958 1.00 97.69 99 GLU A N 1
ATOM 751 C CA . GLU A 1 99 ? 12.687 -2.890 -2.402 1.00 97.69 99 GLU A CA 1
ATOM 752 C C . GLU A 1 99 ? 11.867 -3.895 -3.222 1.00 97.69 99 GLU A C 1
ATOM 754 O O . GLU A 1 99 ? 11.816 -5.094 -2.924 1.00 97.69 99 GLU A O 1
ATOM 759 N N . VAL A 1 100 ? 11.304 -3.425 -4.335 1.00 97.88 100 VAL A N 1
ATOM 760 C CA . VAL A 1 100 ? 10.769 -4.252 -5.425 1.00 97.88 100 VAL A CA 1
ATOM 761 C C . VAL A 1 100 ? 11.420 -3.871 -6.749 1.00 97.88 100 VAL A C 1
ATOM 763 O O . VAL A 1 100 ? 11.803 -2.720 -6.953 1.00 97.88 100 VAL A O 1
ATOM 766 N N . LYS A 1 101 ? 11.559 -4.845 -7.653 1.00 97.62 101 LYS A N 1
ATOM 767 C CA . LYS A 1 101 ? 12.114 -4.634 -8.996 1.00 97.62 101 LYS A CA 1
ATOM 768 C C . LYS A 1 101 ? 11.148 -5.095 -10.075 1.00 97.62 101 LYS A C 1
ATOM 770 O O . LYS A 1 101 ? 10.552 -6.162 -9.925 1.00 97.62 101 LYS A O 1
ATOM 775 N N . PHE A 1 102 ? 11.054 -4.338 -11.159 1.00 97.25 102 PHE A N 1
ATOM 776 C CA . PHE A 1 102 ? 10.252 -4.644 -12.345 1.00 97.25 102 PHE A CA 1
ATOM 777 C C . PHE A 1 102 ? 11.055 -4.348 -13.612 1.00 97.25 102 PHE A C 1
ATOM 779 O O . PHE A 1 102 ? 11.840 -3.403 -13.623 1.00 97.25 102 PHE A O 1
ATOM 786 N N . ASP A 1 103 ? 10.805 -5.105 -14.679 1.00 94.44 103 ASP A N 1
ATOM 787 C CA . ASP A 1 103 ? 11.157 -4.665 -16.031 1.00 94.44 103 ASP A CA 1
ATOM 788 C C . ASP A 1 103 ? 10.248 -3.470 -16.395 1.00 94.44 103 ASP A C 1
ATOM 790 O O . ASP A 1 103 ? 9.046 -3.501 -16.110 1.00 94.44 103 ASP A O 1
ATOM 794 N N . MET A 1 104 ? 10.801 -2.407 -16.982 1.00 89.25 104 MET A N 1
ATOM 795 C CA . MET A 1 104 ? 10.076 -1.179 -17.325 1.00 89.25 104 MET A CA 1
ATOM 796 C C . MET A 1 104 ? 10.495 -0.667 -18.703 1.00 89.25 104 MET A C 1
ATOM 798 O O . MET A 1 104 ? 11.650 -0.323 -18.922 1.00 89.25 104 MET A O 1
ATOM 802 N N . ASP A 1 105 ? 9.538 -0.541 -19.620 1.00 82.75 105 ASP A N 1
ATOM 803 C CA . ASP A 1 105 ? 9.783 0.104 -20.909 1.00 82.75 105 ASP A CA 1
ATOM 804 C C . ASP A 1 105 ? 9.798 1.648 -20.819 1.00 82.75 105 ASP A C 1
ATOM 806 O O . ASP A 1 105 ? 9.398 2.263 -19.825 1.00 82.75 105 ASP A O 1
ATOM 810 N N . SER A 1 106 ? 10.231 2.296 -21.904 1.00 75.75 106 SER A N 1
ATOM 811 C CA . SER A 1 106 ? 10.307 3.760 -22.009 1.00 75.75 106 SER A CA 1
ATOM 812 C C . SER A 1 106 ? 8.957 4.477 -22.176 1.00 75.75 106 SER A C 1
ATOM 814 O O . SER A 1 106 ? 8.915 5.704 -22.284 1.00 75.75 106 SER A O 1
ATOM 816 N N . MET A 1 107 ? 7.838 3.750 -22.210 1.00 80.25 107 MET A N 1
ATOM 817 C CA . MET A 1 107 ? 6.486 4.308 -22.293 1.00 80.25 107 MET A CA 1
ATOM 818 C C . MET A 1 107 ? 5.801 4.376 -20.920 1.00 80.25 107 MET A C 1
ATOM 820 O O . MET A 1 107 ? 5.005 5.295 -20.707 1.00 80.25 107 MET A O 1
ATOM 824 N N . GLY A 1 108 ? 6.155 3.502 -19.973 1.00 86.75 108 GLY A N 1
ATOM 825 C CA . GLY A 1 108 ? 5.888 3.698 -18.545 1.00 86.75 108 GLY A CA 1
ATOM 826 C C . GLY A 1 108 ? 5.490 2.446 -17.760 1.00 86.75 108 GLY A C 1
ATOM 827 O O . GLY A 1 108 ? 5.207 1.390 -18.316 1.00 86.75 108 GLY A O 1
ATOM 828 N N . LEU A 1 109 ? 5.422 2.600 -16.435 1.00 93.50 109 LEU A N 1
ATOM 829 C CA . LEU A 1 109 ? 5.008 1.557 -15.492 1.00 93.50 109 LEU A CA 1
ATOM 830 C C . LEU A 1 109 ? 4.149 2.166 -14.375 1.00 93.50 109 LEU A C 1
ATOM 832 O O . LEU A 1 109 ? 4.580 3.101 -13.704 1.00 93.50 109 LEU A O 1
ATOM 836 N N . THR A 1 110 ? 2.949 1.637 -14.134 1.00 95.75 110 THR A N 1
ATOM 837 C CA . THR A 1 110 ? 2.087 2.050 -13.011 1.00 95.75 110 THR A CA 1
ATOM 838 C C . THR A 1 110 ? 2.145 1.016 -11.896 1.00 95.75 110 THR A C 1
ATOM 840 O O . THR A 1 110 ? 1.541 -0.047 -11.997 1.00 95.75 110 THR A O 1
ATOM 843 N N . LEU A 1 111 ? 2.871 1.326 -10.824 1.00 96.44 111 LEU A N 1
ATOM 844 C CA . LEU A 1 111 ? 2.947 0.517 -9.612 1.00 96.44 111 LEU A CA 1
ATOM 845 C C . LEU A 1 111 ? 1.629 0.582 -8.834 1.00 96.44 111 LEU A C 1
ATOM 847 O O . LEU A 1 111 ? 1.092 1.669 -8.619 1.00 96.44 111 LEU A O 1
ATOM 851 N N . HIS A 1 112 ? 1.189 -0.569 -8.331 1.00 97.81 112 HIS A N 1
ATOM 852 C CA . HIS A 1 112 ? 0.153 -0.703 -7.314 1.00 97.81 112 HIS A CA 1
ATOM 853 C C . HIS A 1 112 ? 0.713 -1.457 -6.101 1.00 97.81 112 HIS A C 1
ATOM 855 O O . HIS A 1 112 ? 1.329 -2.516 -6.238 1.00 97.81 112 HIS A O 1
ATOM 861 N N . ALA A 1 113 ? 0.482 -0.925 -4.903 1.00 96.69 113 ALA A N 1
ATOM 862 C CA . ALA A 1 113 ? 0.875 -1.548 -3.641 1.00 96.69 113 ALA A CA 1
ATOM 863 C C . ALA A 1 113 ? -0.195 -1.319 -2.565 1.00 96.69 113 ALA A C 1
ATOM 865 O O . ALA A 1 113 ? -1.056 -0.446 -2.695 1.00 96.69 113 ALA A O 1
ATOM 866 N N . SER A 1 114 ? -0.153 -2.096 -1.488 1.00 96.75 114 SER A N 1
ATOM 867 C CA . SER A 1 114 ? -0.980 -1.877 -0.297 1.00 96.75 114 SER A CA 1
ATOM 868 C C . SER A 1 114 ? -0.173 -2.111 0.977 1.00 96.75 114 SER A C 1
ATOM 870 O O . SER A 1 114 ? 0.882 -2.746 0.942 1.00 96.75 114 SER A O 1
ATOM 872 N N . ASP A 1 115 ? -0.641 -1.562 2.092 1.00 96.69 115 ASP A N 1
ATOM 873 C CA . ASP A 1 115 ? -0.150 -1.893 3.432 1.00 96.69 115 ASP A CA 1
ATOM 874 C C . ASP A 1 115 ? -0.822 -3.178 3.977 1.00 96.69 115 ASP A C 1
ATOM 876 O O . ASP A 1 115 ? -1.652 -3.803 3.310 1.00 96.69 115 ASP A O 1
ATOM 880 N N . LEU A 1 116 ? -0.497 -3.569 5.213 1.00 95.19 116 LEU A N 1
ATOM 881 C CA . LEU A 1 116 ? -1.131 -4.706 5.896 1.00 95.19 116 LEU A CA 1
ATOM 882 C C . LEU A 1 116 ? -2.564 -4.426 6.408 1.00 95.19 116 LEU A C 1
ATOM 884 O O . LEU A 1 116 ? -3.162 -5.316 7.023 1.00 95.19 116 LEU A O 1
ATOM 888 N N . THR A 1 117 ? -3.133 -3.235 6.182 1.00 93.31 117 THR A N 1
ATOM 889 C CA . THR A 1 117 ? -4.515 -2.884 6.575 1.00 93.31 117 THR A CA 1
ATOM 890 C C . THR A 1 117 ? -5.469 -2.631 5.403 1.00 93.31 117 THR A C 1
ATOM 892 O O . THR A 1 117 ? -6.686 -2.613 5.601 1.00 93.31 117 THR A O 1
ATOM 895 N N . GLY A 1 118 ? -4.950 -2.566 4.175 1.00 93.06 118 GLY A N 1
ATOM 896 C CA . GLY A 1 118 ? -5.692 -2.373 2.930 1.00 93.06 118 GLY A CA 1
ATOM 897 C C . GLY A 1 118 ? -5.643 -0.951 2.358 1.00 93.06 118 GLY A C 1
ATOM 898 O O . GLY A 1 118 ? -6.357 -0.684 1.387 1.00 93.06 118 GLY A O 1
ATOM 899 N N . ASN A 1 119 ? -4.826 -0.049 2.911 1.00 94.00 119 ASN A N 1
ATOM 900 C CA . ASN A 1 119 ? -4.580 1.283 2.359 1.00 94.00 119 ASN A CA 1
ATOM 901 C C . ASN A 1 119 ? -3.712 1.165 1.097 1.00 94.00 119 ASN A C 1
ATOM 903 O O . ASN A 1 119 ? -2.678 0.496 1.100 1.00 94.00 119 ASN A O 1
ATOM 907 N N . GLN A 1 120 ? -4.139 1.798 -0.000 1.00 95.19 120 GLN A N 1
ATOM 908 C CA . GLN A 1 120 ? -3.596 1.541 -1.340 1.00 95.19 120 GLN A CA 1
ATOM 909 C C . GLN A 1 120 ? -2.775 2.712 -1.878 1.00 95.19 120 GLN A C 1
ATOM 911 O O . GLN A 1 120 ? -3.163 3.876 -1.759 1.00 95.19 120 GLN A O 1
ATOM 916 N N . LEU A 1 121 ? -1.676 2.370 -2.544 1.00 94.06 121 LEU A N 1
ATOM 917 C CA . LEU A 1 121 ? -0.797 3.270 -3.276 1.00 94.06 121 LEU A CA 1
ATOM 918 C C . LEU A 1 121 ? -0.869 2.949 -4.771 1.00 94.06 121 LEU A C 1
ATOM 920 O O . LEU A 1 121 ? -0.781 1.784 -5.163 1.00 94.06 121 LEU A O 1
ATOM 924 N N . GLN A 1 122 ? -0.944 3.992 -5.597 1.00 95.75 122 GLN A N 1
ATOM 925 C CA . GLN A 1 122 ? -0.757 3.912 -7.042 1.00 95.75 122 GLN A CA 1
ATOM 926 C C . GLN A 1 122 ? 0.223 5.008 -7.484 1.00 95.75 122 GLN A C 1
ATOM 928 O O . GLN A 1 122 ? 0.032 6.172 -7.139 1.00 95.75 122 GLN A O 1
ATOM 933 N N . VAL A 1 123 ? 1.270 4.654 -8.236 1.00 92.75 123 VAL A N 1
ATOM 934 C CA . VAL A 1 123 ? 2.285 5.605 -8.740 1.00 92.75 123 VAL A CA 1
ATOM 935 C C . VAL A 1 123 ? 2.670 5.240 -10.166 1.00 92.75 123 VAL A C 1
ATOM 937 O O . VAL A 1 123 ? 2.979 4.083 -10.436 1.00 92.75 123 VAL A O 1
ATOM 940 N N . THR A 1 124 ? 2.703 6.217 -11.074 1.00 92.69 124 THR A N 1
ATOM 941 C CA . THR A 1 124 ? 3.134 6.002 -12.463 1.00 92.69 124 THR A CA 1
ATOM 942 C C . THR A 1 124 ? 4.541 6.555 -12.675 1.00 92.69 124 THR A C 1
ATOM 944 O O . THR A 1 124 ? 4.814 7.727 -12.412 1.00 92.69 124 THR A O 1
ATOM 947 N N . PHE A 1 125 ? 5.427 5.710 -13.188 1.00 90.12 125 PHE A N 1
ATOM 948 C CA . PHE A 1 125 ? 6.783 6.031 -13.615 1.00 90.12 125 PHE A CA 1
ATOM 949 C C . PHE A 1 125 ? 6.830 6.128 -15.141 1.00 90.12 125 PHE A C 1
ATOM 951 O O . PHE A 1 125 ? 6.154 5.377 -15.844 1.00 90.12 125 PHE A O 1
ATOM 958 N N . SER A 1 126 ? 7.636 7.047 -15.667 1.00 87.12 126 SER A N 1
ATOM 959 C CA . SER A 1 126 ? 7.890 7.186 -17.109 1.00 87.12 126 SER A CA 1
ATOM 960 C C . SER A 1 126 ? 9.295 7.735 -17.347 1.00 87.12 126 SER A C 1
ATOM 962 O O . SER A 1 126 ? 9.790 8.520 -16.533 1.00 87.12 126 SER A O 1
ATOM 964 N N . THR A 1 127 ? 9.943 7.354 -18.448 1.00 81.75 127 THR A N 1
ATOM 965 C CA . THR A 1 127 ? 11.186 8.005 -18.884 1.00 81.75 127 THR A CA 1
ATOM 966 C C . THR A 1 127 ? 10.890 9.120 -19.887 1.00 81.75 127 THR A C 1
ATOM 968 O O . THR A 1 127 ? 9.892 9.115 -20.610 1.00 81.75 127 THR A O 1
ATOM 971 N N . HIS A 1 128 ? 11.768 10.119 -19.940 1.00 71.62 128 HIS A N 1
ATOM 972 C CA . HIS A 1 128 ? 11.814 11.076 -21.039 1.00 71.62 128 HIS A CA 1
ATOM 973 C C . HIS A 1 128 ? 13.260 11.404 -21.409 1.00 71.62 128 HIS A C 1
ATOM 975 O O . HIS A 1 128 ? 14.127 11.472 -20.543 1.00 71.62 128 HIS A O 1
ATOM 981 N N . LEU A 1 129 ? 13.512 11.654 -22.694 1.00 64.94 129 LEU A N 1
ATOM 982 C CA . LEU A 1 129 ? 14.821 12.070 -23.191 1.00 64.94 129 LEU A CA 1
ATOM 983 C C . LEU A 1 129 ? 15.052 13.567 -22.931 1.00 64.94 129 LEU A C 1
ATOM 985 O O . LEU A 1 129 ? 14.670 14.401 -23.757 1.00 64.94 129 LEU A O 1
ATOM 989 N N . ASP A 1 130 ? 15.728 13.917 -21.835 1.00 65.94 130 ASP A N 1
ATOM 990 C CA . ASP A 1 130 ? 16.237 15.279 -21.636 1.00 65.94 130 ASP A CA 1
ATOM 991 C C . ASP A 1 130 ? 17.637 15.397 -22.248 1.00 65.94 130 ASP A C 1
ATOM 993 O O . ASP A 1 130 ? 18.564 14.674 -21.894 1.00 65.94 130 ASP A O 1
ATOM 997 N N . ASN A 1 131 ? 17.791 16.277 -23.240 1.00 62.81 131 ASN A N 1
ATOM 998 C CA . ASN A 1 131 ? 19.056 16.543 -23.946 1.00 62.81 131 ASN A CA 1
ATOM 999 C C . ASN A 1 131 ? 19.793 15.322 -24.560 1.00 62.81 131 ASN A C 1
ATOM 1001 O O . ASN A 1 131 ? 20.901 15.481 -25.077 1.00 62.81 131 ASN A O 1
ATOM 1005 N N . GLY A 1 132 ? 19.159 14.145 -24.602 1.00 57.34 132 GLY A N 1
ATOM 1006 C CA . GLY A 1 132 ? 19.724 12.893 -25.120 1.00 57.34 132 GLY A CA 1
ATOM 1007 C C . GLY A 1 132 ? 20.092 11.857 -24.052 1.00 57.34 132 GLY A C 1
ATOM 1008 O O . GLY A 1 132 ? 20.620 10.811 -24.418 1.00 57.34 132 GLY A O 1
ATOM 1009 N N . GLU A 1 133 ? 19.808 12.129 -22.778 1.00 60.81 133 GLU A N 1
ATOM 1010 C CA . GLU A 1 133 ? 19.886 11.178 -21.662 1.00 60.81 133 GLU A CA 1
ATOM 1011 C C . GLU A 1 133 ? 18.456 10.821 -21.215 1.00 60.81 133 GLU A C 1
ATOM 1013 O O . GLU A 1 133 ? 17.564 11.673 -21.256 1.00 60.81 133 GLU A O 1
ATOM 1018 N N . GLU A 1 134 ? 18.202 9.567 -20.832 1.00 60.03 134 GLU A N 1
ATOM 1019 C CA . GLU A 1 134 ? 16.888 9.173 -20.311 1.00 60.03 134 GLU A CA 1
ATOM 1020 C C . GLU A 1 134 ? 16.763 9.541 -18.832 1.00 60.03 134 GLU A C 1
ATOM 1022 O O . GLU A 1 134 ? 17.567 9.143 -17.991 1.00 60.03 134 GLU A O 1
ATOM 1027 N N . VAL A 1 135 ? 15.736 10.328 -18.523 1.00 70.12 135 VAL A N 1
ATOM 1028 C CA . VAL A 1 135 ? 15.419 10.807 -17.181 1.00 70.12 135 VAL A CA 1
ATOM 1029 C C . VAL A 1 135 ? 14.118 10.160 -16.733 1.00 70.12 135 VAL A C 1
ATOM 1031 O O . VAL A 1 135 ? 13.070 10.360 -17.353 1.00 70.12 135 VAL A O 1
ATOM 1034 N N . LEU A 1 136 ? 14.181 9.404 -15.639 1.00 71.06 136 LEU A N 1
ATOM 1035 C CA . LEU A 1 136 ? 13.000 8.936 -14.924 1.00 71.06 136 LEU A CA 1
ATOM 1036 C C . LEU A 1 136 ? 12.250 10.109 -14.294 1.00 71.06 136 LEU A C 1
ATOM 1038 O O . LEU A 1 136 ? 12.835 10.925 -13.584 1.00 71.06 136 LEU A O 1
ATOM 1042 N N . ASN A 1 137 ? 10.934 10.114 -14.465 1.00 67.69 137 ASN A N 1
ATOM 1043 C CA . ASN A 1 137 ? 10.021 10.940 -13.695 1.00 67.69 137 ASN A CA 1
ATOM 1044 C C . ASN A 1 137 ? 8.997 10.029 -13.018 1.00 67.69 137 ASN A C 1
ATOM 1046 O O . ASN A 1 137 ? 8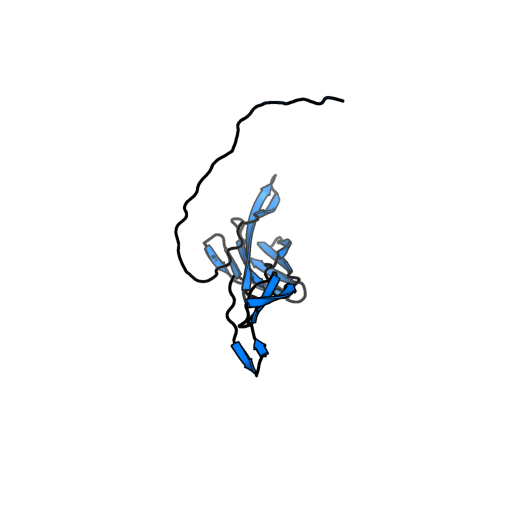.373 9.195 -13.685 1.00 67.69 137 ASN A O 1
ATOM 1050 N N . ASN A 1 138 ? 8.767 10.231 -11.720 1.00 68.38 138 ASN A N 1
ATOM 1051 C CA . ASN A 1 138 ? 7.471 9.882 -11.160 1.00 68.38 138 ASN A CA 1
ATOM 1052 C C . ASN A 1 138 ? 6.448 10.947 -11.589 1.00 68.38 138 ASN A C 1
ATOM 1054 O O . ASN A 1 138 ? 6.732 12.143 -11.658 1.00 68.38 138 ASN A O 1
ATOM 1058 N N . ILE A 1 139 ? 5.247 10.499 -11.927 1.00 59.84 139 ILE A N 1
ATOM 1059 C CA . ILE A 1 139 ? 4.071 11.351 -12.004 1.00 59.84 139 ILE A CA 1
ATOM 1060 C C . ILE A 1 139 ? 3.269 10.980 -10.766 1.00 59.84 139 ILE A C 1
ATOM 1062 O O . ILE A 1 139 ? 2.746 9.868 -10.683 1.00 59.84 139 ILE A O 1
ATOM 1066 N N . GLU A 1 140 ? 3.212 11.884 -9.785 1.00 52.47 140 GLU A N 1
ATOM 1067 C CA . GLU A 1 140 ? 2.372 11.700 -8.599 1.00 52.47 140 GLU A CA 1
ATOM 1068 C C . GLU A 1 140 ? 0.896 11.727 -9.011 1.00 52.47 140 GLU A C 1
ATOM 1070 O O . GLU A 1 140 ? 0.229 12.766 -9.048 1.00 52.47 140 GLU A O 1
ATOM 1075 N N . GLY A 1 141 ? 0.409 10.538 -9.361 1.00 39.50 141 GLY A N 1
ATOM 1076 C CA . GLY A 1 141 ? -0.988 10.228 -9.585 1.00 39.50 141 GLY A CA 1
ATOM 1077 C C . GLY A 1 141 ? -1.765 10.386 -8.288 1.00 39.50 141 GLY A C 1
ATOM 1078 O O . GLY A 1 141 ? -1.941 9.444 -7.524 1.00 39.50 141 GLY A O 1
ATOM 1079 N N . THR A 1 142 ? -2.287 11.591 -8.089 1.00 38.25 142 THR A N 1
ATOM 1080 C CA . THR A 1 142 ? -3.593 11.779 -7.449 1.00 38.25 142 THR A CA 1
ATOM 1081 C C . THR A 1 142 ? -4.566 10.740 -8.049 1.00 38.25 142 THR A C 1
ATOM 1083 O O . THR A 1 142 ? -4.601 10.578 -9.265 1.00 38.25 142 THR A O 1
ATOM 1086 N N . GLU A 1 143 ? -5.342 9.958 -7.292 1.00 34.03 143 GLU A N 1
ATOM 1087 C CA . GLU A 1 143 ? -5.886 10.159 -5.941 1.00 34.03 143 GLU A CA 1
ATOM 1088 C C . GLU A 1 143 ? -5.963 8.816 -5.173 1.00 34.03 143 GLU A C 1
ATOM 1090 O O . GLU A 1 143 ? -6.296 7.787 -5.765 1.00 34.03 143 GLU A O 1
ATOM 1095 N N . THR A 1 144 ? -5.738 8.808 -3.848 1.00 36.09 144 THR A N 1
ATOM 1096 C CA . THR A 1 144 ? -5.972 7.622 -2.994 1.00 36.09 144 THR A CA 1
ATOM 1097 C C . THR A 1 144 ? -7.451 7.234 -3.020 1.00 36.09 144 THR A C 1
ATOM 1099 O O . THR A 1 144 ? -8.271 7.776 -2.277 1.00 36.09 144 THR A O 1
ATOM 1102 N N . THR A 1 145 ? -7.807 6.272 -3.870 1.00 31.12 145 THR A N 1
ATOM 1103 C CA . THR A 1 145 ? -9.170 5.741 -3.922 1.00 31.12 145 THR A CA 1
ATOM 1104 C C . THR A 1 145 ? -9.340 4.696 -2.827 1.00 31.12 145 THR A C 1
ATOM 1106 O O . THR A 1 145 ? -9.055 3.515 -3.018 1.00 31.12 145 THR A O 1
ATOM 1109 N N . ILE A 1 146 ? -9.846 5.129 -1.672 1.00 35.09 146 ILE A N 1
ATOM 1110 C CA . ILE A 1 146 ? -10.369 4.216 -0.653 1.00 35.09 146 ILE A CA 1
ATOM 1111 C C . ILE A 1 146 ? -11.612 3.540 -1.246 1.00 35.09 146 ILE A C 1
ATOM 1113 O O . ILE A 1 146 ? -12.703 4.109 -1.240 1.00 35.09 146 ILE A O 1
ATOM 1117 N N . LEU A 1 147 ? -11.453 2.321 -1.771 1.00 28.23 147 LEU A N 1
ATOM 1118 C CA . LEU A 1 147 ? -12.556 1.490 -2.265 1.00 28.23 147 LEU A CA 1
ATOM 1119 C C . LEU A 1 147 ? -13.364 0.897 -1.096 1.00 28.23 147 LEU A C 1
ATOM 1121 O O . LEU A 1 147 ? -13.425 -0.317 -0.898 1.00 28.23 147 LEU A O 1
ATOM 1125 N N . ALA A 1 148 ? -14.012 1.771 -0.325 1.00 36.72 148 ALA A N 1
ATOM 1126 C CA . ALA A 1 148 ? -15.094 1.387 0.569 1.00 36.72 148 ALA A CA 1
ATOM 1127 C C . ALA A 1 148 ? -16.306 0.942 -0.269 1.00 36.72 148 ALA A C 1
ATOM 1129 O O . ALA A 1 148 ? -16.700 1.610 -1.226 1.00 36.72 148 ALA A O 1
ATOM 1130 N N . GLY A 1 149 ? -16.883 -0.210 0.071 1.00 29.73 149 GLY A N 1
ATOM 1131 C CA . GLY A 1 149 ? -17.939 -0.828 -0.728 1.00 29.73 149 GLY A CA 1
ATOM 1132 C C . GLY A 1 149 ? -19.256 -0.045 -0.737 1.00 29.73 149 GLY A C 1
ATOM 1133 O O . GLY A 1 149 ? -19.927 0.030 0.285 1.00 29.73 149 GLY A O 1
ATOM 1134 N N . ASP A 1 150 ? -19.625 0.438 -1.925 1.00 34.81 150 ASP A N 1
ATOM 1135 C CA . ASP A 1 150 ? -20.987 0.557 -2.475 1.00 34.81 150 ASP A CA 1
ATOM 1136 C C . ASP A 1 150 ? -22.107 1.094 -1.549 1.00 34.81 150 ASP A C 1
ATOM 1138 O O . ASP A 1 150 ? -22.742 0.326 -0.831 1.00 34.81 150 ASP A O 1
ATOM 1142 N N . GLN A 1 151 ? -22.443 2.387 -1.672 1.00 31.25 151 GLN A N 1
ATOM 1143 C CA . GLN A 1 151 ? -23.828 2.887 -1.811 1.00 31.25 151 GLN A CA 1
ATOM 1144 C C . GLN A 1 151 ? -23.825 4.288 -2.460 1.00 31.25 151 GLN A C 1
ATOM 1146 O O . GLN A 1 151 ? -22.974 5.124 -2.159 1.00 31.25 151 GLN A O 1
ATOM 1151 N N . GLU A 1 152 ? -24.791 4.548 -3.346 1.00 37.62 152 GLU A N 1
ATOM 1152 C CA . GLU A 1 152 ? -25.015 5.862 -3.971 1.00 37.62 152 GLU A CA 1
ATOM 1153 C C . GLU A 1 152 ? -25.602 6.891 -2.979 1.00 37.62 152 GLU A C 1
ATOM 1155 O O . GLU A 1 152 ? -26.318 6.513 -2.056 1.00 37.62 152 GLU A O 1
ATOM 1160 N N . GLU A 1 153 ? -25.382 8.195 -3.217 1.00 29.67 153 GLU A N 1
ATOM 1161 C CA . GLU A 1 153 ? -26.475 9.178 -3.399 1.00 29.67 153 GLU A CA 1
ATOM 1162 C 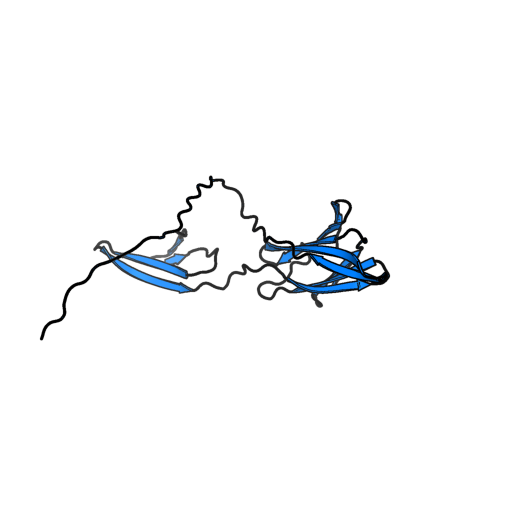C . GLU A 1 153 ? -25.962 10.583 -3.807 1.00 29.67 153 GLU A C 1
ATOM 1164 O O . GLU A 1 153 ? -25.221 11.259 -3.094 1.00 29.67 153 GLU A O 1
ATOM 1169 N N . SER A 1 154 ? -26.418 11.011 -4.985 1.00 30.81 154 SER A N 1
ATOM 1170 C CA . SER A 1 154 ? -26.700 12.373 -5.472 1.00 30.81 154 SER A CA 1
ATOM 1171 C C . SER A 1 154 ? -26.054 13.614 -4.820 1.00 30.81 154 SER A C 1
ATOM 1173 O O . SER A 1 154 ? -26.443 14.085 -3.750 1.00 30.81 154 SER A O 1
ATOM 1175 N N . SER A 1 155 ? -25.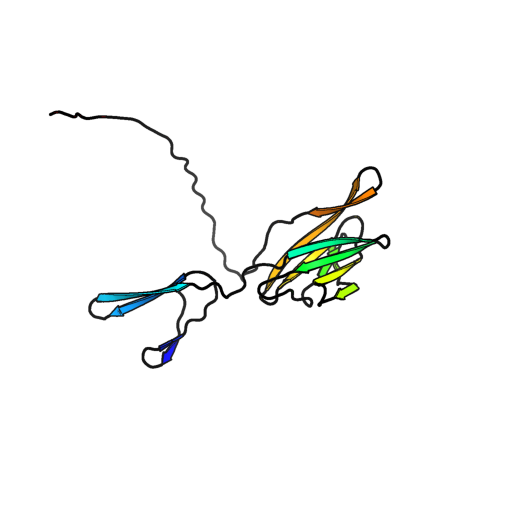212 14.306 -5.596 1.00 33.03 155 SER A N 1
ATOM 1176 C CA . SER A 1 155 ? -24.724 15.662 -5.299 1.00 33.03 155 SER A CA 1
ATOM 1177 C C . SER A 1 155 ? -25.788 16.755 -5.508 1.00 33.03 155 SER A C 1
ATOM 1179 O O . SER A 1 155 ? -26.465 16.785 -6.536 1.00 33.03 155 SER A O 1
ATOM 1181 N N . ALA A 1 156 ? -25.842 17.746 -4.611 1.00 30.16 156 ALA A N 1
ATOM 1182 C CA . ALA A 1 156 ? -26.515 19.027 -4.851 1.00 30.16 156 ALA A CA 1
ATOM 1183 C C . ALA A 1 156 ? -25.677 20.196 -4.298 1.00 30.16 156 ALA A C 1
ATOM 1185 O O . ALA A 1 156 ? -25.659 20.472 -3.101 1.00 30.16 156 ALA A O 1
ATOM 1186 N N . SER A 1 157 ? -24.963 20.880 -5.191 1.00 38.34 157 SER A N 1
ATOM 1187 C CA . SER A 1 157 ? -24.101 22.030 -4.893 1.00 38.34 157 SER A CA 1
ATOM 1188 C C . SER A 1 157 ? -24.887 23.335 -4.718 1.00 38.34 157 SER A C 1
ATOM 1190 O O . SER A 1 157 ? -25.770 23.627 -5.527 1.00 38.34 157 SER A O 1
ATOM 1192 N N . ALA A 1 158 ? -24.490 24.175 -3.756 1.00 30.88 158 ALA A N 1
ATOM 1193 C CA . ALA A 1 158 ? -24.940 25.565 -3.651 1.00 30.88 158 ALA A CA 1
ATOM 1194 C C . ALA A 1 158 ? -23.776 26.503 -3.271 1.00 30.88 158 ALA A C 1
ATOM 1196 O O . ALA A 1 158 ? -23.339 26.552 -2.124 1.00 30.88 158 ALA A O 1
ATOM 1197 N N . ASP A 1 159 ? -23.295 27.244 -4.267 1.00 35.28 159 ASP A N 1
ATOM 1198 C CA . ASP A 1 159 ? -22.415 28.409 -4.132 1.00 35.28 159 ASP A CA 1
ATOM 1199 C C . ASP A 1 159 ? -23.219 29.611 -3.603 1.00 35.28 159 ASP A C 1
ATOM 1201 O O . ASP A 1 159 ? -24.288 29.895 -4.144 1.00 35.28 159 ASP A O 1
ATOM 1205 N N . THR A 1 160 ? -22.691 30.339 -2.609 1.00 31.73 160 THR A N 1
ATOM 1206 C CA . THR A 1 160 ? -22.864 31.804 -2.541 1.00 31.73 160 THR A CA 1
ATOM 1207 C C . THR A 1 160 ? -21.675 32.478 -1.850 1.00 31.7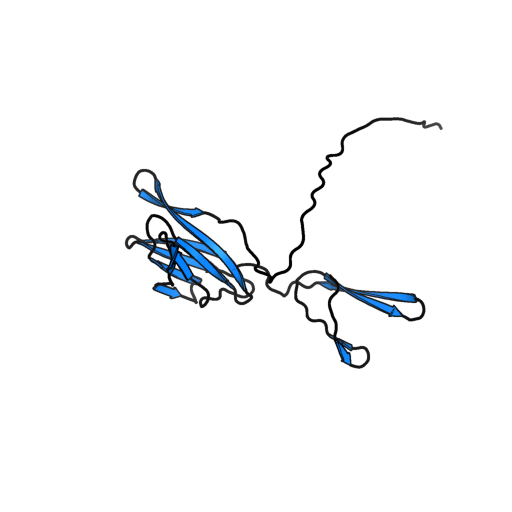3 160 THR A C 1
ATOM 1209 O O . THR A 1 160 ? -21.523 32.380 -0.628 1.00 31.73 160 THR A O 1
ATOM 1212 N N . SER A 1 161 ? -20.889 33.263 -2.587 1.00 37.94 161 SER A N 1
ATOM 1213 C CA . SER A 1 161 ? -19.986 34.266 -2.003 1.00 37.94 161 SER A CA 1
ATOM 1214 C C . SER A 1 161 ? -20.768 35.445 -1.403 1.00 37.94 161 SER A C 1
ATOM 1216 O O . SER A 1 161 ? -21.526 36.107 -2.113 1.00 37.94 161 SER A O 1
ATOM 1218 N N . GLY A 1 162 ? -20.563 35.758 -0.120 1.00 31.59 162 GLY A N 1
ATOM 1219 C CA . GLY A 1 162 ? -21.187 36.913 0.534 1.00 31.59 162 GLY A CA 1
ATOM 1220 C C . GLY A 1 162 ? -20.388 38.210 0.360 1.00 31.59 162 GLY A C 1
ATOM 1221 O O . GLY A 1 162 ? -19.234 38.292 0.770 1.00 31.59 162 GLY A O 1
ATOM 1222 N N . THR A 1 163 ? -21.011 39.248 -0.197 1.00 37.38 163 THR A N 1
ATOM 1223 C CA . THR A 1 163 ? -20.547 40.647 -0.151 1.00 37.38 163 THR A CA 1
ATOM 1224 C C . THR A 1 163 ? -21.760 41.536 0.110 1.00 37.38 163 THR A C 1
ATOM 1226 O O . THR A 1 163 ? -22.729 41.391 -0.623 1.00 37.38 163 THR A O 1
ATOM 1229 N N . ASP A 1 164 ? -21.719 42.399 1.137 1.00 35.34 164 ASP A N 1
ATOM 1230 C CA . ASP A 1 164 ? -22.245 43.785 1.117 1.00 35.34 164 ASP A CA 1
ATOM 1231 C C . ASP A 1 164 ? -22.171 44.490 2.494 1.00 35.34 164 ASP A C 1
ATOM 1233 O O . ASP A 1 164 ? -21.930 43.859 3.526 1.00 35.34 164 ASP A O 1
ATOM 1237 N N . ALA A 1 165 ? -22.349 45.820 2.488 1.00 35.69 165 ALA A N 1
ATOM 1238 C CA . ALA A 1 165 ? -22.246 46.763 3.618 1.00 35.69 165 ALA A CA 1
ATOM 1239 C C . ALA A 1 165 ? -23.265 47.935 3.436 1.00 35.69 165 ALA A C 1
ATOM 1241 O O . ALA A 1 165 ? -24.026 47.915 2.473 1.00 35.69 165 ALA A O 1
ATOM 1242 N N . GLU A 1 166 ? -23.418 48.969 4.278 1.00 36.22 166 GLU A N 1
ATOM 1243 C CA . GLU A 1 166 ? -22.642 49.525 5.407 1.00 36.22 166 GLU A CA 1
ATOM 1244 C C . GLU A 1 166 ? -23.578 50.017 6.555 1.00 36.22 166 GLU A C 1
ATOM 1246 O O . GLU A 1 166 ? -24.795 49.906 6.443 1.00 36.22 166 GLU A O 1
ATOM 1251 N N . THR A 1 167 ? -22.987 50.674 7.577 1.00 31.25 167 THR A N 1
ATOM 1252 C CA . THR A 1 167 ? -23.582 51.726 8.459 1.00 31.25 167 THR A CA 1
ATOM 1253 C C . THR A 1 167 ? -24.735 51.334 9.426 1.00 31.25 167 THR A C 1
ATOM 1255 O O . THR A 1 167 ? -25.378 50.307 9.269 1.00 31.25 167 THR A O 1
ATOM 1258 N N . ASP A 1 168 ? -25.027 52.043 10.534 1.00 37.69 168 ASP A N 1
ATOM 1259 C CA . ASP A 1 168 ? -24.571 53.350 11.066 1.00 37.69 168 ASP A CA 1
ATOM 1260 C C . ASP A 1 168 ? -24.494 53.358 12.630 1.00 37.69 168 ASP A C 1
ATOM 1262 O O . ASP A 1 168 ? -24.877 52.412 13.314 1.00 37.69 168 ASP A O 1
ATOM 1266 N N . SER A 1 169 ? -23.973 54.462 13.159 1.00 43.97 169 SER A N 1
ATOM 1267 C CA . SER A 1 169 ? -23.631 54.910 14.517 1.00 43.97 169 SER A CA 1
ATOM 1268 C C . SER A 1 169 ? -24.704 54.955 15.628 1.00 43.97 169 SER A C 1
ATOM 1270 O O . SER A 1 169 ? -25.898 55.080 15.377 1.00 43.97 169 SER A O 1
ATOM 1272 N N . SER A 1 170 ? -24.229 55.066 16.886 1.00 43.28 170 SER A N 1
ATOM 1273 C CA . SER A 1 170 ? -24.652 56.163 17.789 1.00 43.28 170 SER A CA 1
ATOM 1274 C C . SER A 1 170 ? -23.724 56.394 19.004 1.00 43.28 170 SER A C 1
ATOM 1276 O O . SER A 1 170 ? -23.478 55.466 19.764 1.00 43.28 170 SER A O 1
ATOM 1278 N N . ALA A 1 171 ? -23.324 57.659 19.195 1.00 44.34 171 ALA A N 1
ATOM 1279 C CA . ALA A 1 171 ? -23.075 58.401 20.450 1.00 44.34 171 ALA A CA 1
ATOM 1280 C C . ALA A 1 171 ? -22.255 57.803 21.628 1.00 44.34 171 ALA A C 1
ATOM 1282 O O . ALA A 1 171 ? -22.597 56.783 22.217 1.00 44.34 171 ALA A O 1
ATOM 1283 N N . ALA A 1 172 ? -21.280 58.596 22.090 1.00 42.41 172 ALA A N 1
ATOM 1284 C CA . ALA A 1 172 ? -20.751 58.584 23.456 1.00 42.41 172 ALA A CA 1
ATOM 1285 C C . ALA A 1 172 ? -20.953 59.982 24.073 1.00 42.41 172 ALA A C 1
ATOM 1287 O O . ALA A 1 172 ? -20.729 60.974 23.377 1.00 42.41 172 ALA A O 1
ATOM 1288 N N . ASP A 1 173 ? -21.366 60.048 25.339 1.00 42.69 173 ASP A N 1
ATOM 1289 C CA . ASP A 1 173 ? -21.528 61.278 26.128 1.00 42.69 173 ASP A CA 1
ATOM 1290 C C . ASP A 1 173 ? -21.201 60.971 27.607 1.00 42.69 173 ASP A C 1
ATOM 1292 O O . ASP A 1 173 ? -21.509 59.870 28.068 1.00 42.69 173 ASP A O 1
ATOM 1296 N N . GLU A 1 174 ? -20.576 61.946 28.282 1.00 38.62 174 GLU A N 1
ATOM 1297 C CA . GLU A 1 174 ? -20.062 61.980 29.681 1.00 38.62 174 GLU A CA 1
ATOM 1298 C C . GLU A 1 174 ? -18.942 60.993 30.108 1.00 38.62 174 GLU A C 1
ATOM 1300 O O . GLU A 1 174 ? -19.200 59.805 30.403 1.00 38.62 174 GLU A O 1
#

Secondary structure (DSSP, 8-state):
-PPP-EEEETTEEE----SSEEEEEEEE-TTS-EEEEEEEE--S-----EEEEEEE-TTSEEEEEEE-SSS-B-TTS-EEE-TTS-EE--SEEETTTTEEEEE--TT-EEEEEEBTTS-EEEEEEEEEEETTEEEEEEE-----------------------------------

Organism: NCBI:txid2838634

pLDDT: mean 79.7, std 23.39, range [28.23, 97.88]